Protein AF-A0A6P0DX65-F1 (afdb_monomer_lite)

Radius of gyration: 18.02 Å; chains: 1; bounding box: 56×34×39 Å

Secondary structure (DSSP, 8-state):
---TTTT-HHHHHHHHHHHHHHHHHHHHHHHHHHTT----THHHHHHHHHHHHHHHHHTT--HHHHHHHHHHHHHHHHHHHHHHHHHHT--HHHHHHHHHHHHHHHHHHHHTT-------HHHHSTTTS-GGGS--

Organism: Rhizobium leguminosarum (NCBI:txid384)

pLDDT: mean 90.41, std 7.24, range [59.22, 97.94]

Foldseek 3Di:
DDDPCCPDLLNVLVVVLVVVVVVVLVVVVVVCVVVVADAPQSVLLVLLLQLQLQLCVVVVDDNVVSVVVSVVSSVVLVVVLVCCCVVVVDHSVVSNVVNNVVSNVNSCVRNPPHDGDPDDCVVVCVVVPDDPPGSD

InterPro domains:
  IPR001851 ABC transporter, permease [PF02653] (12-113)

Sequence (136 aa):
VLSPVFLTGANLSNVLADLTEIALMALPMTLIIVAAEIDLSVASVLGASSALMGVLWHMGLPMPGVIALVLLFGMIAGLFNGLVIVKLNLPSLAVTIGTLALFRGLSYVLLGDQAVADFPPGYTAFGMDTLFGTFI

Structure (mmCIF, N/CA/C/O backbone):
data_AF-A0A6P0DX65-F1
#
_entry.id   AF-A0A6P0DX65-F1
#
loop_
_atom_site.group_PDB
_atom_site.id
_atom_site.type_symbol
_atom_site.label_atom_id
_atom_site.label_alt_id
_atom_site.label_comp_id
_atom_site.label_asym_id
_atom_site.label_entity_id
_atom_site.label_seq_id
_atom_site.pdbx_PDB_ins_code
_atom_site.Cartn_x
_atom_site.Cartn_y
_atom_site.Cartn_z
_atom_site.occupancy
_atom_site.B_iso_or_equiv
_atom_site.auth_seq_id
_atom_site.auth_comp_id
_atom_site.auth_asym_id
_atom_site.auth_atom_id
_atom_site.pdbx_PDB_model_num
ATOM 1 N N . VAL A 1 1 ? 36.667 7.093 6.466 1.00 72.56 1 VAL A N 1
ATOM 2 C CA . VAL A 1 1 ? 36.799 7.373 5.016 1.00 72.56 1 VAL A CA 1
ATOM 3 C C . VAL A 1 1 ? 35.390 7.504 4.460 1.00 72.56 1 VAL A C 1
ATOM 5 O O . VAL A 1 1 ? 34.605 6.598 4.705 1.00 72.56 1 VAL A O 1
ATOM 8 N N . LEU A 1 2 ? 35.032 8.633 3.839 1.00 80.50 2 LEU A N 1
ATOM 9 C CA . LEU A 1 2 ? 33.709 8.815 3.224 1.00 80.50 2 LEU A CA 1
ATOM 10 C C . LEU A 1 2 ? 33.699 8.182 1.830 1.00 80.50 2 LEU A C 1
ATOM 12 O O . LEU A 1 2 ? 34.685 8.287 1.103 1.00 80.50 2 LEU A O 1
ATOM 16 N N . SER A 1 3 ? 32.600 7.513 1.480 1.00 88.69 3 SER A N 1
ATOM 17 C CA . SER A 1 3 ? 32.442 6.905 0.158 1.00 88.69 3 SER A CA 1
ATOM 18 C C . SER A 1 3 ? 32.349 7.998 -0.917 1.00 88.69 3 SER A C 1
ATOM 20 O O . SER A 1 3 ? 31.560 8.931 -0.747 1.00 88.69 3 SER A O 1
ATOM 22 N N . PRO A 1 4 ? 33.094 7.896 -2.033 1.00 87.06 4 PRO A N 1
ATOM 23 C CA . PRO A 1 4 ? 33.071 8.898 -3.100 1.00 87.06 4 PRO A CA 1
ATOM 24 C C . PRO A 1 4 ? 31.702 9.026 -3.788 1.00 87.06 4 PRO A C 1
ATOM 26 O O . PRO A 1 4 ? 31.438 10.045 -4.415 1.00 87.06 4 PRO A O 1
ATOM 29 N N . VAL A 1 5 ? 30.813 8.034 -3.642 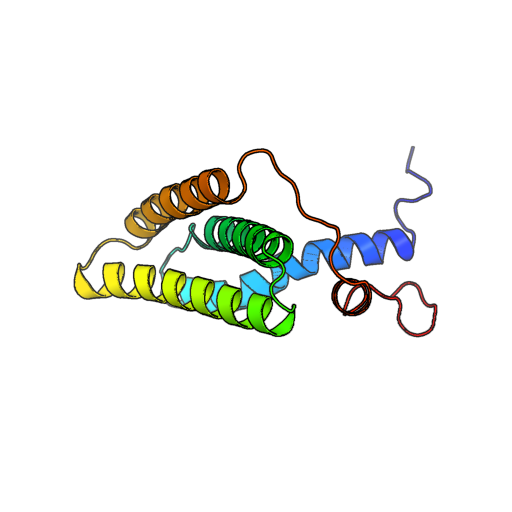1.00 88.50 5 VAL A N 1
ATOM 30 C CA . VAL A 1 5 ? 29.447 8.076 -4.196 1.00 88.50 5 VAL A CA 1
ATOM 31 C C . VAL A 1 5 ? 28.401 8.659 -3.237 1.00 88.50 5 VAL A C 1
ATOM 33 O O . VAL A 1 5 ? 27.273 8.902 -3.656 1.00 88.50 5 VAL A O 1
ATOM 36 N N . PHE A 1 6 ? 28.761 8.928 -1.974 1.00 88.94 6 PHE A N 1
ATOM 37 C CA . PHE A 1 6 ? 27.805 9.297 -0.921 1.0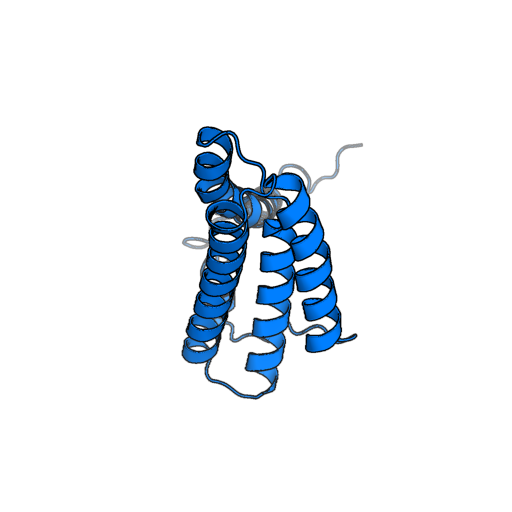0 88.94 6 PHE A CA 1
ATOM 38 C C . PHE A 1 6 ? 27.019 10.582 -1.228 1.00 88.94 6 PHE A C 1
ATOM 40 O O . PHE A 1 6 ? 25.798 10.598 -1.113 1.00 88.94 6 PHE A O 1
ATOM 47 N N . LEU A 1 7 ? 27.700 11.654 -1.646 1.00 89.00 7 LEU A N 1
ATOM 48 C CA . LEU A 1 7 ? 27.083 12.960 -1.921 1.00 89.00 7 LEU A CA 1
ATOM 49 C C . LEU A 1 7 ? 27.077 13.258 -3.426 1.00 89.00 7 LEU A C 1
ATOM 51 O O . LEU A 1 7 ? 27.553 14.294 -3.877 1.00 89.00 7 LEU A O 1
ATOM 55 N N . THR A 1 8 ? 26.594 12.303 -4.220 1.00 89.62 8 THR A N 1
ATOM 56 C CA . THR A 1 8 ? 26.422 12.471 -5.672 1.00 89.62 8 THR A CA 1
ATOM 57 C C . THR A 1 8 ? 24.958 12.739 -6.012 1.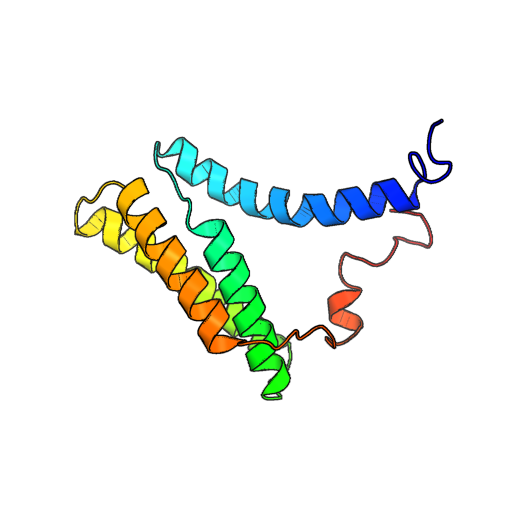00 89.62 8 THR A C 1
ATOM 59 O O . THR A 1 8 ? 24.070 12.268 -5.305 1.00 89.62 8 THR A O 1
ATOM 62 N N . GLY A 1 9 ? 24.698 13.471 -7.103 1.00 86.06 9 GLY A N 1
ATOM 63 C CA . GLY A 1 9 ? 23.330 13.733 -7.575 1.00 86.06 9 GLY A CA 1
ATOM 64 C C . GLY A 1 9 ? 22.547 12.442 -7.825 1.00 86.06 9 GLY A C 1
ATOM 65 O O . GLY A 1 9 ? 21.423 12.318 -7.363 1.00 86.06 9 GLY A O 1
ATOM 66 N N . ALA A 1 10 ? 23.184 11.442 -8.441 1.00 83.75 10 ALA A N 1
ATOM 67 C CA . ALA A 1 10 ? 22.590 10.122 -8.650 1.00 83.75 10 ALA A CA 1
ATOM 68 C C . ALA A 1 10 ? 22.205 9.424 -7.333 1.00 83.75 10 ALA A C 1
ATOM 70 O O . ALA A 1 10 ? 21.117 8.867 -7.224 1.00 83.75 10 ALA A O 1
ATOM 71 N N . ASN A 1 11 ? 23.072 9.474 -6.313 1.00 88.50 11 ASN A N 1
ATOM 72 C CA . ASN A 1 11 ? 22.749 8.889 -5.013 1.00 88.50 11 ASN A CA 1
ATOM 73 C C . ASN A 1 11 ? 21.609 9.642 -4.316 1.00 88.50 11 ASN A C 1
ATOM 75 O O . ASN A 1 11 ? 20.736 9.011 -3.731 1.00 88.50 11 ASN A O 1
ATOM 79 N N . LEU A 1 12 ? 21.590 10.976 -4.403 1.00 88.00 12 LEU A N 1
ATOM 80 C CA . LEU A 1 12 ? 20.503 11.778 -3.845 1.00 88.00 12 LEU A CA 1
ATOM 81 C C . LEU A 1 12 ? 19.159 11.406 -4.481 1.00 88.00 12 LEU A C 1
ATOM 83 O O . LEU A 1 12 ? 18.190 11.203 -3.759 1.00 88.00 12 LEU A O 1
ATOM 87 N N . SER A 1 13 ? 19.108 11.264 -5.801 1.00 86.50 13 SER A N 1
ATOM 88 C CA . SER A 1 13 ? 17.871 10.935 -6.512 1.00 86.50 13 SER A CA 1
ATOM 89 C C . SER A 1 13 ? 17.385 9.519 -6.247 1.00 86.50 13 SER A C 1
ATOM 91 O O . SER A 1 13 ? 16.193 9.334 -6.035 1.00 86.50 13 SER A O 1
ATOM 93 N N . ASN A 1 14 ? 18.294 8.545 -6.135 1.00 86.75 14 ASN A N 1
ATOM 94 C CA . ASN A 1 14 ? 17.934 7.196 -5.692 1.00 86.75 14 ASN A CA 1
ATOM 95 C C . ASN A 1 14 ? 17.325 7.218 -4.280 1.00 86.75 14 ASN A C 1
ATOM 97 O O . ASN A 1 14 ? 16.268 6.641 -4.053 1.00 86.75 14 ASN A O 1
ATOM 101 N N . VAL A 1 15 ? 17.938 7.953 -3.342 1.00 89.94 15 VAL A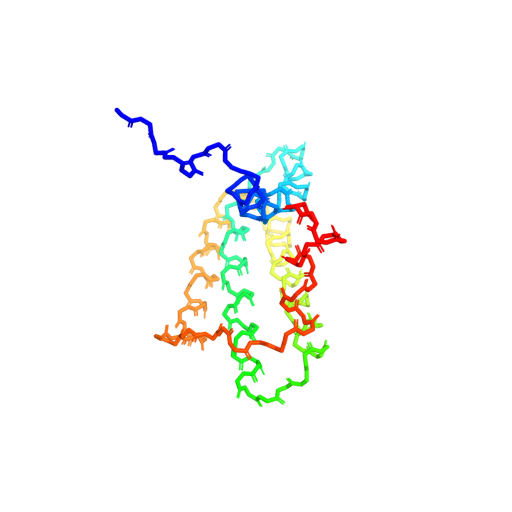 N 1
ATOM 102 C CA . VAL A 1 15 ? 17.399 8.092 -1.978 1.00 89.94 15 VAL A CA 1
ATOM 103 C C . VAL A 1 15 ? 16.038 8.792 -1.982 1.00 89.94 15 VAL A C 1
ATOM 105 O O . VAL A 1 15 ? 15.148 8.409 -1.228 1.00 89.94 15 VAL A O 1
ATOM 108 N N . LEU A 1 16 ? 15.845 9.816 -2.816 1.00 88.12 16 LEU A N 1
ATOM 109 C CA . LEU A 1 16 ? 14.552 10.491 -2.942 1.00 88.12 16 LEU A CA 1
ATOM 110 C C . LEU A 1 16 ? 13.480 9.575 -3.548 1.00 88.12 16 LEU A C 1
ATOM 112 O O . LEU A 1 16 ? 12.340 9.609 -3.082 1.00 88.12 16 LEU A O 1
ATOM 116 N N . ALA A 1 17 ? 13.828 8.742 -4.531 1.00 85.94 17 ALA A N 1
ATOM 117 C CA . ALA A 1 17 ? 12.920 7.750 -5.101 1.00 85.94 17 ALA A CA 1
ATOM 118 C C . ALA A 1 17 ? 12.460 6.745 -4.029 1.00 85.94 17 ALA A C 1
ATOM 120 O O . ALA A 1 17 ? 11.256 6.562 -3.849 1.00 85.94 17 ALA A O 1
ATOM 121 N N . ASP A 1 18 ? 13.390 6.216 -3.228 1.00 88.12 18 ASP A N 1
ATOM 122 C CA . ASP A 1 18 ? 13.080 5.309 -2.112 1.00 88.12 18 ASP A CA 1
ATOM 123 C C . ASP A 1 18 ? 12.192 5.981 -1.044 1.00 88.12 18 ASP A C 1
ATOM 125 O O . ASP A 1 18 ? 11.267 5.379 -0.496 1.00 88.12 18 ASP A O 1
ATOM 129 N N . LEU A 1 19 ? 12.432 7.265 -0.751 1.00 91.00 19 LEU A N 1
ATOM 130 C CA . LEU A 1 19 ? 11.625 8.025 0.209 1.00 91.00 19 LEU A CA 1
ATOM 131 C C . LEU A 1 19 ? 10.229 8.374 -0.313 1.00 91.00 19 LEU A C 1
ATOM 133 O O . LEU A 1 19 ? 9.320 8.589 0.491 1.00 91.00 19 LEU A O 1
ATOM 137 N N . THR A 1 20 ? 10.043 8.442 -1.631 1.00 89.50 20 THR A N 1
ATOM 138 C CA . THR A 1 20 ? 8.767 8.833 -2.243 1.00 89.50 20 THR A CA 1
ATOM 139 C C . THR A 1 20 ? 7.661 7.839 -1.896 1.00 89.50 20 THR A C 1
ATOM 141 O O . THR A 1 20 ? 6.546 8.254 -1.580 1.00 89.50 20 THR A O 1
ATOM 144 N N . GLU A 1 21 ? 7.971 6.541 -1.857 1.00 88.44 21 GLU A N 1
ATOM 145 C CA . GLU A 1 21 ? 7.032 5.493 -1.442 1.00 88.44 21 GLU A CA 1
ATOM 146 C C . GLU A 1 21 ? 6.490 5.747 -0.023 1.00 88.44 21 GLU A C 1
ATOM 148 O O . GLU A 1 21 ? 5.276 5.787 0.205 1.00 88.44 21 GLU A O 1
ATOM 153 N N . ILE A 1 22 ? 7.392 6.006 0.929 1.00 91.44 22 ILE A N 1
ATOM 154 C CA . ILE A 1 22 ? 7.042 6.279 2.328 1.00 91.44 22 ILE A CA 1
ATOM 155 C C . ILE A 1 22 ? 6.283 7.608 2.445 1.00 91.44 22 ILE A C 1
ATOM 157 O O . ILE A 1 22 ? 5.302 7.698 3.185 1.00 91.44 22 ILE A O 1
ATOM 161 N N . 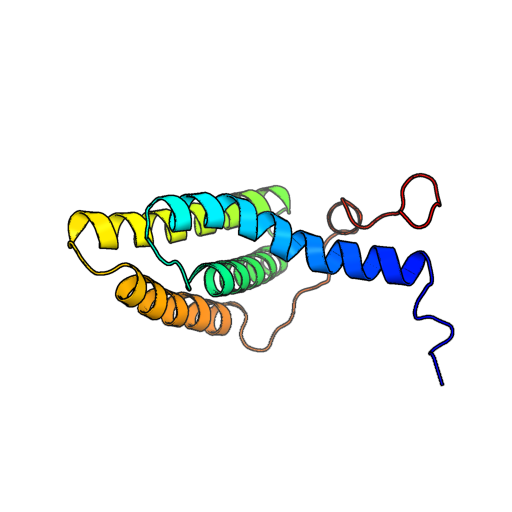ALA A 1 23 ? 6.699 8.636 1.702 1.00 92.69 23 ALA A N 1
ATOM 162 C CA . ALA A 1 23 ? 6.053 9.945 1.705 1.00 92.69 23 ALA A CA 1
ATOM 163 C C . ALA A 1 23 ? 4.603 9.879 1.198 1.00 92.69 23 ALA A C 1
ATOM 165 O O . ALA A 1 23 ? 3.716 10.481 1.804 1.00 92.69 23 ALA A O 1
ATOM 166 N N . LEU A 1 24 ? 4.340 9.111 0.135 1.00 92.06 24 LEU A N 1
ATOM 167 C CA . LEU A 1 24 ? 2.989 8.912 -0.394 1.00 92.06 24 LEU A CA 1
ATOM 168 C C . LEU A 1 24 ? 2.083 8.188 0.605 1.00 92.06 24 LEU A C 1
ATOM 170 O O . LEU A 1 24 ? 0.930 8.583 0.762 1.00 92.06 24 LEU A O 1
ATOM 174 N N . MET A 1 25 ? 2.598 7.180 1.316 1.00 92.19 25 MET A N 1
ATOM 175 C CA . MET A 1 25 ? 1.852 6.497 2.382 1.00 92.19 25 MET A CA 1
ATOM 176 C C . MET A 1 25 ? 1.621 7.384 3.611 1.00 92.19 25 MET A C 1
ATOM 178 O O . MET A 1 25 ? 0.593 7.261 4.280 1.00 92.19 25 MET A O 1
ATOM 182 N N . ALA A 1 26 ? 2.545 8.299 3.910 1.00 93.69 26 ALA A N 1
ATOM 183 C CA . ALA A 1 26 ? 2.415 9.204 5.045 1.00 93.69 26 ALA A CA 1
ATOM 184 C C . ALA A 1 26 ? 1.202 10.139 4.904 1.00 93.69 26 ALA A C 1
ATOM 186 O O . ALA A 1 26 ? 0.546 10.426 5.904 1.00 93.69 26 ALA A O 1
ATOM 187 N N . LEU A 1 27 ? 0.857 10.568 3.681 1.00 93.81 27 LEU A N 1
ATOM 188 C CA . LEU A 1 27 ? -0.275 11.468 3.420 1.00 93.81 27 LEU A CA 1
ATOM 189 C C . LEU A 1 27 ? -1.617 10.937 3.966 1.00 93.81 27 LEU A C 1
ATOM 191 O O . LEU A 1 27 ? -2.196 11.610 4.819 1.00 93.81 27 LEU A O 1
ATOM 195 N N . PRO A 1 28 ? -2.129 9.755 3.567 1.00 90.75 28 PRO A N 1
ATOM 196 C CA . PRO A 1 28 ? -3.359 9.214 4.143 1.00 90.75 28 PRO A CA 1
ATOM 197 C C . PRO A 1 28 ? -3.201 8.838 5.623 1.00 90.75 28 PRO A C 1
ATOM 199 O O . PRO A 1 28 ? -4.147 9.009 6.391 1.00 90.75 28 PRO A O 1
ATOM 202 N N . MET A 1 29 ? -2.012 8.404 6.058 1.00 93.44 29 MET A N 1
ATOM 203 C CA . MET A 1 29 ? -1.744 8.100 7.470 1.00 93.44 29 MET A CA 1
ATOM 204 C C . MET A 1 29 ? -1.904 9.320 8.380 1.00 93.44 29 MET A C 1
ATOM 206 O O . MET A 1 29 ? -2.355 9.174 9.516 1.00 93.44 29 MET A O 1
ATOM 210 N N . THR A 1 30 ? -1.605 10.530 7.893 1.00 94.50 30 THR A N 1
ATOM 211 C CA . THR A 1 30 ? -1.842 11.754 8.673 1.00 94.50 30 THR A CA 1
ATOM 212 C C . THR A 1 30 ? -3.307 11.903 9.082 1.00 94.50 30 THR A C 1
ATOM 214 O O . THR A 1 30 ? -3.581 12.261 10.224 1.00 94.50 30 THR A O 1
ATOM 217 N N . LEU A 1 31 ? -4.250 11.561 8.198 1.00 92.31 31 LEU A N 1
ATOM 218 C CA . LEU A 1 31 ? -5.684 11.645 8.481 1.00 92.31 31 LEU A CA 1
ATOM 219 C C . LEU A 1 31 ? -6.101 10.650 9.571 1.00 92.31 31 LEU A C 1
ATOM 221 O O . LEU A 1 31 ? -6.903 10.992 10.437 1.00 92.31 31 LEU A O 1
ATOM 225 N N . ILE A 1 32 ? -5.519 9.448 9.559 1.00 92.50 32 ILE A N 1
ATOM 226 C CA . ILE A 1 32 ? -5.766 8.405 10.566 1.00 92.50 32 ILE A CA 1
ATOM 227 C C . ILE A 1 32 ? -5.254 8.860 11.940 1.00 92.50 32 ILE A C 1
ATOM 229 O O . ILE A 1 32 ? -5.977 8.775 12.930 1.00 92.50 32 ILE A O 1
ATOM 233 N N . ILE A 1 33 ? -4.045 9.426 11.990 1.00 93.75 33 ILE A N 1
ATOM 234 C CA . ILE A 1 33 ? -3.450 9.936 13.234 1.00 93.75 33 ILE A CA 1
ATOM 235 C C . ILE A 1 33 ? -4.255 11.118 13.787 1.00 93.75 33 ILE A C 1
ATOM 237 O O . ILE A 1 33 ? -4.474 11.202 14.993 1.00 93.75 33 ILE A O 1
ATOM 241 N N . VAL A 1 34 ? -4.728 12.025 12.923 1.00 95.94 34 VAL A N 1
ATOM 242 C CA . VAL A 1 34 ? -5.591 13.149 13.329 1.00 95.94 34 VAL A CA 1
ATOM 243 C C . VAL A 1 34 ? -6.909 12.653 13.931 1.00 95.94 34 VAL A C 1
ATOM 245 O O . VAL A 1 34 ? -7.421 13.273 14.861 1.00 95.94 34 VAL A O 1
ATOM 248 N N . ALA A 1 35 ? -7.427 11.515 13.464 1.00 91.75 35 ALA A N 1
ATOM 249 C CA . ALA A 1 35 ? -8.586 10.850 14.057 1.00 91.75 35 ALA A CA 1
ATOM 250 C C . ALA A 1 35 ? -8.282 10.136 15.394 1.00 91.75 35 ALA A C 1
ATOM 252 O O . ALA A 1 35 ? -9.176 9.511 15.954 1.00 91.75 35 ALA A O 1
ATOM 253 N N . ALA A 1 36 ? -7.054 10.254 15.917 1.00 92.62 36 ALA A N 1
ATOM 254 C CA . ALA A 1 36 ? -6.545 9.547 17.093 1.00 92.62 36 ALA A CA 1
ATOM 255 C C . ALA A 1 36 ? -6.544 8.013 16.953 1.00 92.62 36 ALA A C 1
ATOM 257 O O . ALA A 1 36 ? -6.533 7.295 17.952 1.00 92.62 36 ALA A O 1
ATOM 258 N N . GLU A 1 37 ? -6.501 7.521 15.714 1.00 92.81 37 GLU A N 1
ATOM 259 C CA . GLU A 1 37 ? -6.428 6.099 15.400 1.00 92.81 37 GLU A CA 1
ATOM 260 C C . GLU A 1 37 ? -5.008 5.703 14.968 1.00 92.81 37 GLU A C 1
ATOM 262 O O . GLU A 1 37 ? -4.170 6.529 14.597 1.00 92.81 37 GLU A O 1
ATOM 267 N N . ILE A 1 38 ? -4.731 4.402 15.008 1.00 91.62 38 ILE A N 1
ATOM 268 C CA . ILE A 1 38 ? -3.477 3.806 14.530 1.00 91.62 38 ILE A CA 1
ATOM 269 C C . ILE A 1 38 ? -3.777 2.771 13.443 1.00 91.62 38 ILE A C 1
ATOM 271 O O . ILE A 1 38 ? -4.639 1.913 13.648 1.00 91.62 38 ILE A O 1
ATOM 275 N N . ASP A 1 39 ? -3.015 2.811 12.342 1.00 92.00 39 ASP A N 1
ATOM 276 C CA . ASP A 1 39 ? -3.056 1.816 11.265 1.00 92.00 39 ASP A CA 1
ATOM 277 C C . ASP A 1 39 ? -1.676 1.201 10.984 1.00 92.00 39 ASP A C 1
ATOM 279 O O . ASP A 1 39 ? -0.839 1.766 10.282 1.00 92.00 39 ASP A O 1
ATOM 283 N N . LEU A 1 40 ? -1.435 0.009 11.540 1.00 91.56 40 LEU A N 1
ATOM 284 C CA . LEU A 1 40 ? -0.235 -0.785 11.246 1.00 91.56 40 LEU A CA 1
ATOM 285 C C . LEU A 1 40 ? -0.335 -1.540 9.913 1.00 91.56 40 LEU A C 1
ATOM 287 O O . LEU A 1 40 ? 0.681 -1.984 9.379 1.00 91.56 40 LEU A O 1
ATOM 291 N N . SER A 1 41 ? -1.541 -1.725 9.377 1.00 93.06 41 SER A N 1
ATOM 292 C CA . SER A 1 41 ? -1.785 -2.615 8.244 1.00 93.06 41 SER A CA 1
ATOM 293 C C . SER A 1 41 ? -1.304 -2.036 6.910 1.00 93.06 41 SER A C 1
ATOM 295 O O . SER A 1 41 ? -1.070 -2.808 5.981 1.00 93.06 41 SER A O 1
ATOM 297 N N . VAL A 1 42 ? -1.060 -0.723 6.812 1.00 92.56 42 VAL A N 1
ATOM 298 C CA . VAL A 1 42 ? -0.637 -0.043 5.570 1.00 92.56 42 VAL A CA 1
ATOM 299 C C . VAL A 1 42 ? 0.561 -0.720 4.901 1.00 92.56 42 VAL A C 1
ATOM 301 O O . VAL A 1 42 ? 0.508 -1.015 3.709 1.00 92.56 42 VAL A O 1
ATOM 304 N N . ALA A 1 43 ? 1.599 -1.070 5.666 1.00 91.81 43 ALA A N 1
ATOM 305 C CA . ALA A 1 43 ? 2.779 -1.747 5.121 1.00 91.81 43 ALA A CA 1
ATOM 306 C C . ALA A 1 43 ? 2.454 -3.146 4.559 1.00 91.81 43 ALA A C 1
ATOM 308 O O . ALA A 1 43 ? 3.002 -3.566 3.541 1.00 91.81 43 ALA A O 1
ATOM 309 N N . SER A 1 44 ? 1.536 -3.877 5.198 1.00 93.94 44 SER A N 1
ATOM 310 C CA . SER A 1 44 ? 1.094 -5.184 4.694 1.00 93.94 44 SER A CA 1
ATOM 311 C C . SER A 1 44 ? 0.150 -5.082 3.499 1.00 93.94 44 SER A C 1
ATOM 313 O O . SER A 1 44 ? 0.199 -5.945 2.628 1.00 93.94 44 SER A O 1
ATOM 315 N N . VAL A 1 45 ? -0.676 -4.032 3.425 1.00 95.50 45 VAL A N 1
ATOM 316 C CA . VAL A 1 45 ? -1.535 -3.762 2.266 1.00 95.50 45 VAL A CA 1
ATOM 317 C C . VAL A 1 45 ? -0.674 -3.401 1.065 1.00 95.50 45 VAL A C 1
ATOM 319 O O . VAL A 1 45 ? -0.934 -3.915 -0.019 1.00 95.50 45 VAL A O 1
ATOM 322 N N . LEU A 1 46 ? 0.379 -2.600 1.255 1.00 94.44 46 LEU A N 1
ATOM 323 C CA . LEU A 1 46 ? 1.389 -2.339 0.231 1.00 94.44 46 LEU A CA 1
ATOM 324 C C . LEU A 1 46 ? 2.017 -3.653 -0.255 1.00 94.44 46 LEU A C 1
ATOM 326 O O . LEU A 1 46 ? 1.945 -3.954 -1.441 1.00 94.44 46 LEU A O 1
ATOM 330 N N . GLY A 1 47 ? 2.550 -4.479 0.653 1.00 93.75 47 GLY A N 1
ATOM 331 C CA . GLY A 1 47 ? 3.164 -5.761 0.287 1.00 93.75 47 GLY A CA 1
ATOM 332 C C . GLY A 1 47 ? 2.209 -6.714 -0.444 1.00 93.75 47 GLY A C 1
ATOM 333 O O . GLY A 1 47 ? 2.582 -7.319 -1.449 1.00 93.75 47 GLY A O 1
ATOM 334 N N . ALA A 1 48 ? 0.957 -6.817 0.010 1.00 95.56 48 ALA A N 1
ATOM 335 C CA . ALA A 1 48 ? -0.074 -7.616 -0.651 1.00 95.56 48 ALA A CA 1
ATOM 336 C C . ALA A 1 48 ? -0.472 -7.055 -2.021 1.00 95.56 48 ALA A C 1
ATOM 338 O O . ALA A 1 48 ? -0.679 -7.825 -2.956 1.00 95.56 48 ALA A O 1
ATOM 339 N N . SER A 1 49 ? -0.532 -5.731 -2.159 1.00 95.75 49 SER A N 1
ATOM 340 C CA . SER A 1 49 ? -0.814 -5.050 -3.427 1.00 95.75 49 SER A CA 1
ATOM 341 C C . SER A 1 49 ? 0.308 -5.274 -4.442 1.00 95.75 49 SER A C 1
ATOM 343 O O . SER A 1 49 ? 0.025 -5.584 -5.598 1.00 95.75 49 SER A O 1
ATOM 345 N N . SER A 1 50 ? 1.570 -5.210 -4.007 1.00 94.19 50 SER A N 1
ATOM 346 C CA . SER A 1 50 ? 2.743 -5.509 -4.839 1.00 94.19 50 SER A CA 1
ATOM 347 C C . SER A 1 50 ? 2.765 -6.973 -5.288 1.00 94.19 50 SER A C 1
ATOM 349 O O . SER A 1 50 ? 2.981 -7.261 -6.465 1.00 94.19 50 SER A O 1
ATOM 351 N N . ALA A 1 51 ? 2.466 -7.905 -4.378 1.00 95.56 51 ALA A N 1
ATOM 352 C CA . ALA A 1 51 ? 2.323 -9.323 -4.704 1.00 95.56 51 ALA A CA 1
ATOM 353 C C . ALA A 1 51 ? 1.200 -9.565 -5.726 1.00 95.56 51 ALA A C 1
ATOM 355 O O . ALA A 1 51 ? 1.404 -10.252 -6.726 1.00 95.56 51 ALA A O 1
ATOM 356 N N . LEU A 1 52 ? 0.030 -8.957 -5.511 1.00 96.19 52 LEU A N 1
ATOM 357 C CA . LEU A 1 52 ? -1.109 -9.056 -6.420 1.00 96.19 52 LEU A CA 1
ATOM 358 C C . LEU A 1 52 ? -0.778 -8.492 -7.809 1.00 96.19 52 LEU A C 1
ATOM 360 O O . LEU A 1 52 ? -1.119 -9.116 -8.810 1.00 96.19 52 LEU A O 1
ATOM 364 N N . MET A 1 53 ? -0.086 -7.352 -7.881 1.00 95.88 53 MET A N 1
ATOM 365 C CA . MET A 1 53 ? 0.374 -6.763 -9.141 1.00 95.88 53 MET A CA 1
ATOM 366 C C . MET A 1 53 ? 1.262 -7.736 -9.925 1.00 95.88 53 MET A C 1
ATOM 368 O O . MET A 1 53 ? 1.020 -7.952 -11.112 1.00 95.88 53 MET A O 1
ATOM 372 N N . GLY A 1 54 ? 2.242 -8.354 -9.258 1.00 94.75 54 GLY A N 1
ATOM 373 C CA . GLY A 1 54 ? 3.128 -9.342 -9.873 1.00 94.75 54 GLY A CA 1
ATOM 374 C C . GLY A 1 54 ? 2.375 -10.564 -10.402 1.00 94.75 54 GLY A C 1
ATOM 375 O O . GLY A 1 54 ? 2.565 -10.961 -11.550 1.00 94.75 54 GLY A O 1
ATOM 376 N N . VAL A 1 55 ? 1.458 -11.115 -9.602 1.00 95.19 55 VAL A N 1
ATOM 377 C CA . VAL A 1 55 ? 0.638 -12.271 -10.002 1.00 95.19 55 VAL A CA 1
ATOM 378 C C . VAL A 1 55 ? -0.241 -11.941 -11.208 1.00 95.19 55 VAL A C 1
ATOM 380 O O . VAL A 1 55 ? -0.244 -12.687 -12.185 1.00 95.19 55 VAL A O 1
ATOM 383 N N . LEU A 1 56 ? -0.962 -10.817 -11.181 1.00 95.88 56 LEU A N 1
ATOM 384 C CA . LEU A 1 56 ? -1.844 -10.420 -12.282 1.00 95.88 56 LEU A CA 1
ATOM 385 C C . LEU A 1 56 ? -1.063 -10.135 -13.574 1.00 95.88 56 LEU A C 1
ATOM 387 O O . LEU A 1 56 ? -1.542 -10.465 -14.659 1.00 95.88 56 LEU A O 1
ATOM 391 N N . TRP A 1 57 ? 0.141 -9.566 -13.464 1.00 95.50 57 TRP A N 1
ATOM 392 C CA . TRP A 1 57 ? 1.039 -9.374 -14.603 1.00 95.50 57 TRP A CA 1
ATOM 393 C C . TRP A 1 57 ? 1.478 -10.709 -15.214 1.00 95.50 57 TRP A C 1
ATOM 395 O O . TRP A 1 57 ? 1.307 -10.920 -16.413 1.00 95.50 57 TRP A O 1
ATOM 405 N N . HIS A 1 58 ? 1.946 -11.654 -14.393 1.00 93.25 58 HIS A N 1
ATOM 406 C CA . HIS A 1 58 ? 2.321 -12.999 -14.846 1.00 93.25 58 HIS A CA 1
ATOM 407 C C . HIS A 1 58 ? 1.148 -13.797 -15.433 1.00 93.25 58 HIS A C 1
ATOM 409 O O . HIS A 1 58 ? 1.345 -14.635 -16.310 1.00 93.25 58 HIS A O 1
ATOM 415 N N . MET A 1 59 ? -0.085 -13.523 -14.996 1.00 93.31 59 MET A N 1
ATOM 416 C CA . MET A 1 59 ? -1.300 -14.075 -15.607 1.00 93.31 59 MET A CA 1
ATOM 417 C C . MET A 1 59 ? -1.604 -13.491 -17.000 1.00 93.31 59 MET A C 1
ATOM 419 O O . MET A 1 59 ? -2.565 -13.915 -17.641 1.00 93.31 59 MET A O 1
ATOM 423 N N . GLY A 1 60 ? -0.807 -12.533 -17.482 1.00 93.88 60 GLY A N 1
ATOM 424 C CA . GLY A 1 60 ? -0.928 -11.937 -18.810 1.00 93.88 60 GLY A CA 1
ATOM 425 C C . GLY A 1 60 ? -1.985 -10.838 -18.910 1.00 93.88 60 GLY A C 1
ATOM 426 O O . GLY A 1 60 ? -2.410 -10.504 -20.019 1.00 93.88 60 GLY A O 1
ATOM 427 N N . LEU A 1 61 ? -2.445 -10.274 -17.785 1.00 96.19 61 LEU A N 1
ATOM 428 C CA . LEU A 1 61 ? -3.384 -9.155 -17.829 1.00 96.19 61 LEU A CA 1
ATOM 429 C C . LEU A 1 61 ? -2.692 -7.887 -18.357 1.00 96.19 61 LEU A C 1
ATOM 431 O O . LEU A 1 61 ? -1.543 -7.607 -18.009 1.00 96.19 61 LEU A O 1
ATOM 435 N N . PRO A 1 62 ? -3.400 -7.054 -19.143 1.00 95.56 62 PRO A N 1
ATOM 436 C CA . PRO A 1 62 ? -2.860 -5.775 -19.577 1.00 95.56 62 PRO A CA 1
ATOM 437 C C . PRO A 1 62 ? -2.656 -4.848 -18.372 1.00 95.56 62 PRO A C 1
ATOM 439 O O . PRO A 1 62 ? -3.517 -4.754 -17.493 1.00 95.56 62 PRO A O 1
ATOM 442 N N . MET A 1 63 ? -1.545 -4.106 -18.366 1.00 93.62 63 MET A N 1
ATOM 443 C CA . MET A 1 63 ? -1.125 -3.271 -17.234 1.00 93.62 63 MET A CA 1
ATOM 444 C C . MET A 1 63 ? -2.210 -2.305 -16.708 1.00 93.62 63 MET A C 1
ATOM 446 O O . MET A 1 63 ? -2.372 -2.223 -15.491 1.00 93.62 63 MET A O 1
ATOM 450 N N . PRO A 1 64 ? -3.031 -1.633 -17.547 1.00 95.06 64 PRO A N 1
ATOM 451 C CA . PRO A 1 64 ? -4.136 -0.811 -17.044 1.00 95.06 64 PRO A CA 1
ATOM 452 C C . PRO A 1 64 ? -5.157 -1.592 -16.202 1.00 95.06 64 PRO A C 1
ATOM 454 O O . PRO A 1 64 ? -5.662 -1.077 -15.206 1.00 95.06 64 PRO A O 1
ATOM 457 N N . GLY A 1 65 ? -5.440 -2.845 -16.574 1.00 96.69 65 GLY A N 1
ATOM 458 C CA . GLY A 1 65 ? -6.327 -3.728 -15.816 1.00 96.69 65 GLY A CA 1
ATOM 459 C C . GLY A 1 65 ? -5.710 -4.152 -14.486 1.00 96.69 65 GLY A C 1
ATOM 460 O O . GLY A 1 65 ? -6.394 -4.144 -13.466 1.00 96.69 65 GLY A O 1
ATOM 461 N N . VAL A 1 66 ? -4.405 -4.441 -14.480 1.00 96.94 66 VAL A N 1
ATOM 462 C CA . VAL A 1 66 ? -3.653 -4.739 -13.252 1.00 96.94 66 VAL A CA 1
ATOM 463 C C . VAL A 1 66 ? -3.715 -3.557 -12.280 1.00 96.94 66 VAL A C 1
ATOM 465 O O . VAL A 1 66 ? -4.097 -3.744 -11.128 1.00 96.94 66 VAL A O 1
ATOM 468 N N . ILE A 1 67 ? -3.428 -2.336 -12.750 1.00 95.38 67 ILE A N 1
ATOM 469 C CA . ILE A 1 67 ? -3.490 -1.114 -11.929 1.00 95.38 67 ILE A CA 1
ATOM 470 C C . ILE A 1 67 ? -4.886 -0.941 -11.321 1.00 95.38 67 ILE A C 1
ATOM 472 O O . ILE A 1 67 ? -5.013 -0.738 -10.115 1.00 95.38 67 ILE A O 1
ATOM 476 N N . ALA A 1 68 ? -5.943 -1.063 -12.131 1.00 97.44 68 ALA A N 1
ATOM 477 C CA . ALA A 1 68 ? -7.316 -0.906 -11.656 1.00 97.44 68 ALA A CA 1
ATOM 478 C C . ALA A 1 68 ? -7.685 -1.932 -10.569 1.00 97.44 68 ALA A C 1
ATOM 480 O O . ALA A 1 68 ? -8.291 -1.571 -9.559 1.00 97.44 68 ALA A O 1
ATOM 481 N N . LEU A 1 69 ? -7.297 -3.199 -10.747 1.00 97.81 69 LEU A N 1
ATOM 482 C CA . LEU A 1 69 ? -7.572 -4.268 -9.784 1.00 97.81 69 LEU A CA 1
ATOM 483 C C . LEU A 1 69 ? -6.791 -4.099 -8.477 1.00 97.81 69 LEU A C 1
ATOM 485 O O . LEU A 1 69 ? -7.345 -4.324 -7.403 1.00 97.81 69 LEU A O 1
ATOM 489 N N . VAL A 1 70 ? -5.532 -3.668 -8.551 1.00 96.94 70 VAL A N 1
ATOM 490 C CA . VAL A 1 70 ? -4.695 -3.430 -7.367 1.00 96.94 70 VAL A CA 1
ATOM 491 C C . VAL A 1 70 ? -5.207 -2.231 -6.565 1.00 96.94 70 VAL A C 1
ATOM 493 O O . VAL A 1 70 ? -5.324 -2.315 -5.342 1.00 96.94 70 VAL A O 1
ATOM 496 N N . LEU A 1 71 ? -5.608 -1.144 -7.235 1.00 96.38 71 LEU A N 1
ATOM 497 C CA . LEU A 1 71 ? -6.245 0.002 -6.576 1.00 96.38 71 LEU A CA 1
ATOM 498 C C . LEU A 1 71 ? -7.565 -0.390 -5.901 1.00 96.38 71 LEU A C 1
ATOM 500 O O . LEU A 1 71 ? -7.831 0.022 -4.770 1.00 96.38 71 LEU A O 1
ATOM 504 N N . LEU A 1 72 ? -8.377 -1.215 -6.568 1.00 97.94 72 LEU A N 1
ATOM 505 C CA . LEU A 1 72 ? -9.616 -1.737 -5.997 1.00 97.94 72 LEU A CA 1
ATOM 506 C C . LEU A 1 72 ? -9.343 -2.608 -4.763 1.00 97.94 72 LEU A C 1
ATOM 508 O O . LEU A 1 72 ? -10.034 -2.469 -3.756 1.00 97.94 72 LEU A O 1
ATOM 512 N N . PHE A 1 73 ? -8.321 -3.465 -4.806 1.00 97.25 73 PHE A N 1
ATOM 513 C CA . PHE A 1 73 ? -7.911 -4.276 -3.661 1.00 97.25 73 PHE A CA 1
ATOM 514 C C . PHE A 1 73 ? -7.510 -3.408 -2.460 1.00 97.25 73 PHE A C 1
ATOM 516 O O . PHE A 1 73 ? -8.031 -3.617 -1.365 1.00 97.25 73 PHE A O 1
ATOM 523 N N . GLY A 1 74 ? -6.658 -2.396 -2.663 1.00 95.62 74 GLY A N 1
ATOM 524 C CA . GLY A 1 74 ? -6.258 -1.469 -1.600 1.00 95.62 74 GLY A CA 1
ATOM 525 C C . GLY A 1 74 ? -7.445 -0.704 -1.002 1.00 95.62 74 GLY A C 1
ATOM 526 O O . GLY A 1 74 ? -7.563 -0.588 0.219 1.00 95.62 74 GLY A O 1
ATOM 527 N N . MET A 1 75 ? -8.381 -0.258 -1.848 1.00 95.62 75 MET A N 1
ATOM 528 C CA . MET A 1 75 ? -9.622 0.385 -1.406 1.00 95.62 75 MET A CA 1
ATOM 529 C C . MET A 1 75 ? -10.476 -0.552 -0.543 1.00 95.62 75 MET A C 1
ATOM 531 O O . MET A 1 75 ? -10.954 -0.148 0.517 1.00 95.62 75 MET A O 1
ATOM 535 N N . ILE A 1 76 ? -10.654 -1.806 -0.969 1.00 97.12 76 ILE A N 1
ATOM 536 C CA . ILE A 1 76 ? -11.421 -2.810 -0.220 1.00 97.12 76 ILE A CA 1
ATOM 537 C C . ILE A 1 76 ? -10.735 -3.136 1.110 1.00 97.12 76 ILE A C 1
ATOM 539 O O . ILE A 1 76 ? -11.418 -3.242 2.126 1.00 97.12 76 ILE A O 1
ATOM 543 N N . ALA A 1 77 ? -9.406 -3.255 1.131 1.00 95.50 77 ALA A N 1
ATOM 544 C CA . ALA A 1 77 ? -8.638 -3.512 2.347 1.00 95.50 77 ALA A CA 1
ATOM 545 C C . ALA A 1 77 ? -8.808 -2.385 3.382 1.00 95.50 77 ALA A C 1
ATOM 547 O O . ALA A 1 77 ? -9.128 -2.652 4.544 1.00 95.50 77 ALA A O 1
ATOM 548 N N . GLY A 1 78 ? -8.680 -1.125 2.954 1.00 93.12 78 GLY A N 1
ATOM 549 C CA . GLY A 1 78 ? -8.909 0.035 3.820 1.00 93.12 78 GLY A CA 1
ATOM 550 C C . GLY A 1 78 ? -10.358 0.126 4.307 1.00 93.12 78 GLY A C 1
ATOM 551 O O . GLY A 1 78 ? -10.609 0.333 5.496 1.00 93.12 78 GLY A O 1
ATOM 552 N N . LEU A 1 79 ? -11.325 -0.107 3.412 1.00 94.94 79 LEU A N 1
ATOM 553 C CA . LEU A 1 79 ? -12.745 -0.127 3.760 1.00 94.94 79 LEU A CA 1
ATOM 554 C C . LEU A 1 79 ? -13.066 -1.235 4.769 1.00 94.94 79 LEU A C 1
ATOM 556 O O . LEU A 1 79 ? -13.837 -1.008 5.698 1.00 94.94 79 LEU A O 1
ATOM 560 N N . PHE A 1 80 ? -12.475 -2.419 4.611 1.00 95.44 80 PHE A N 1
ATOM 561 C CA . PHE A 1 80 ? -12.641 -3.532 5.539 1.00 95.44 80 PHE A CA 1
ATOM 562 C C . PHE A 1 80 ? -12.182 -3.148 6.949 1.00 95.44 80 PHE A C 1
ATOM 564 O O . PHE A 1 80 ? -12.965 -3.283 7.889 1.00 95.44 80 PHE A O 1
ATOM 571 N N . ASN A 1 81 ? -10.973 -2.593 7.092 1.00 93.50 81 ASN A N 1
ATOM 572 C CA . ASN A 1 81 ? -10.474 -2.106 8.382 1.00 93.50 81 ASN A CA 1
ATOM 573 C C . ASN A 1 81 ? -11.424 -1.067 8.994 1.00 93.50 81 ASN A C 1
ATOM 575 O O . ASN A 1 81 ? -11.862 -1.230 10.133 1.00 93.50 81 ASN A O 1
ATOM 579 N N . GLY A 1 82 ? -11.796 -0.039 8.224 1.00 92.19 82 GLY A N 1
ATOM 580 C CA . GLY A 1 82 ? -12.680 1.026 8.699 1.00 92.19 82 GLY A CA 1
ATOM 581 C C . GLY A 1 82 ? -14.053 0.509 9.134 1.00 92.19 82 GLY A C 1
ATOM 582 O O . GLY A 1 82 ? -14.556 0.884 10.191 1.00 92.19 82 GLY A O 1
ATOM 583 N N . LEU A 1 83 ? -14.652 -0.406 8.368 1.00 95.31 83 LEU A N 1
ATOM 584 C CA . LEU A 1 83 ? -15.947 -0.995 8.705 1.00 95.31 83 LEU A CA 1
ATOM 585 C C . LEU A 1 83 ? -15.885 -1.874 9.952 1.00 95.31 83 LEU A C 1
ATOM 587 O O . LEU A 1 83 ? -16.813 -1.822 10.756 1.00 95.31 83 LEU A O 1
ATOM 591 N N . VAL A 1 84 ? -14.833 -2.676 10.117 1.00 95.25 84 VAL A N 1
ATOM 592 C CA . VAL A 1 84 ? -14.655 -3.533 11.298 1.00 95.25 84 VAL A CA 1
ATOM 593 C C . VAL A 1 84 ? -14.509 -2.675 12.553 1.00 95.25 84 VAL A C 1
ATOM 595 O O . VAL A 1 84 ? -15.189 -2.940 13.542 1.00 95.25 84 VAL A O 1
ATOM 598 N N . ILE A 1 85 ? -13.700 -1.616 12.493 1.00 94.06 85 ILE A N 1
ATOM 599 C CA . ILE A 1 85 ? -13.508 -0.677 13.607 1.00 94.06 85 ILE A CA 1
ATOM 600 C C . ILE A 1 85 ? -14.841 -0.009 13.972 1.00 94.06 85 ILE A C 1
ATOM 602 O O . ILE A 1 85 ? -15.295 -0.119 15.110 1.00 94.06 85 ILE A O 1
ATOM 606 N N . VAL A 1 86 ? -15.519 0.605 12.995 1.00 93.81 86 VAL A N 1
ATOM 607 C CA . VAL A 1 86 ? -16.744 1.388 13.234 1.00 93.81 86 VAL A CA 1
ATOM 608 C C . VAL A 1 86 ? -17.931 0.513 13.643 1.00 93.81 86 VAL A C 1
ATOM 610 O O . VAL A 1 86 ? -18.665 0.865 14.563 1.00 93.81 86 VAL A O 1
ATOM 613 N N . LYS A 1 87 ? -18.160 -0.627 12.975 1.00 95.56 87 LYS A N 1
ATOM 614 C CA . LYS A 1 87 ? -19.335 -1.470 13.258 1.00 95.56 87 LYS A CA 1
ATOM 615 C C . LYS A 1 87 ? -19.184 -2.297 14.524 1.00 95.56 87 LYS A C 1
ATOM 617 O O . LYS A 1 87 ? -20.183 -2.528 15.200 1.00 95.56 87 LYS A O 1
ATOM 622 N N . LEU A 1 88 ? -17.978 -2.781 14.819 1.00 94.50 88 LEU A N 1
ATOM 623 C CA . LEU A 1 88 ? -17.747 -3.660 15.966 1.00 94.50 88 LEU A CA 1
ATOM 624 C C . LEU A 1 88 ? -17.236 -2.907 17.203 1.00 94.50 88 LEU A C 1
ATOM 626 O O . LEU A 1 88 ? -17.085 -3.536 18.246 1.00 94.50 88 LEU A O 1
ATOM 630 N N . ASN A 1 89 ? -17.000 -1.588 17.110 1.00 92.69 89 ASN A N 1
ATOM 631 C CA . ASN A 1 89 ? -16.417 -0.768 18.183 1.00 92.69 89 ASN A CA 1
ATOM 632 C C . ASN A 1 89 ? -15.131 -1.388 18.756 1.00 92.69 89 ASN A C 1
ATOM 634 O O . ASN A 1 89 ? -14.909 -1.423 19.968 1.00 92.69 89 ASN A O 1
ATOM 638 N N . LEU A 1 90 ? -14.294 -1.930 17.871 1.00 93.25 90 LEU A N 1
ATOM 639 C CA . LEU A 1 90 ? -13.020 -2.527 18.254 1.00 93.25 90 LEU A CA 1
ATOM 640 C C . LEU A 1 90 ? -11.911 -1.469 18.229 1.00 93.25 90 LEU A C 1
ATOM 642 O O . LEU A 1 90 ? -11.919 -0.617 17.342 1.00 93.25 90 LEU A O 1
ATOM 646 N N . PRO A 1 91 ? -10.914 -1.547 19.129 1.00 92.81 91 PRO A N 1
ATOM 647 C CA . PRO A 1 91 ? -9.740 -0.680 19.060 1.00 92.81 91 PRO A CA 1
ATOM 648 C C . PRO A 1 91 ? -9.008 -0.837 17.717 1.00 92.81 91 PRO A C 1
ATOM 650 O O . PRO A 1 91 ? -8.708 -1.969 17.319 1.00 92.81 91 PRO A O 1
ATOM 653 N N . SER A 1 92 ? -8.656 0.266 17.040 1.00 93.38 92 SER A N 1
ATOM 654 C CA . SER A 1 92 ? -8.032 0.205 15.705 1.00 93.38 92 SER A CA 1
ATOM 655 C C . SER A 1 92 ? -6.724 -0.579 15.690 1.00 93.38 92 SER A C 1
ATOM 657 O O . SER A 1 92 ? -6.454 -1.324 14.751 1.00 93.38 92 SER A O 1
ATOM 659 N N . LEU A 1 93 ? -5.927 -0.467 16.754 1.00 94.12 93 LEU A N 1
ATOM 660 C CA . LEU A 1 93 ? -4.654 -1.166 16.883 1.00 94.12 93 LEU A CA 1
ATOM 661 C C . LEU A 1 93 ? -4.842 -2.690 16.859 1.00 94.12 93 LEU A C 1
ATOM 663 O O . LEU A 1 93 ? -4.077 -3.394 16.208 1.00 94.12 93 LEU A O 1
ATOM 667 N N . ALA A 1 94 ? -5.888 -3.209 17.509 1.00 94.69 94 ALA A N 1
ATOM 668 C CA . ALA A 1 94 ? -6.170 -4.643 17.507 1.00 94.69 94 ALA A CA 1
ATOM 669 C C . ALA A 1 94 ? -6.584 -5.130 16.111 1.00 94.69 94 ALA A C 1
ATOM 671 O O . ALA A 1 94 ? -6.090 -6.154 15.637 1.00 94.69 94 ALA A O 1
ATOM 672 N N . VAL A 1 95 ? -7.452 -4.370 15.433 1.00 95.38 95 VAL A N 1
ATOM 673 C CA . VAL A 1 95 ? -7.901 -4.690 14.071 1.00 95.38 95 VAL A CA 1
ATOM 674 C C . VAL A 1 95 ? -6.726 -4.656 13.099 1.00 95.38 95 VAL A C 1
ATOM 676 O O . VAL A 1 95 ? -6.531 -5.603 12.345 1.00 95.38 95 VAL A O 1
ATOM 679 N N . THR A 1 96 ? -5.904 -3.611 13.158 1.00 95.31 96 THR A N 1
ATOM 680 C CA . THR A 1 96 ? -4.819 -3.384 12.195 1.00 95.31 96 THR A CA 1
ATOM 681 C C . THR A 1 96 ? -3.631 -4.318 12.408 1.00 95.31 96 THR A C 1
ATOM 683 O O . THR A 1 96 ? -2.984 -4.682 11.433 1.00 95.31 96 THR A O 1
ATOM 686 N N . ILE A 1 97 ? -3.383 -4.814 13.627 1.00 95.56 97 ILE A N 1
ATOM 687 C CA . ILE A 1 97 ? -2.451 -5.935 13.861 1.00 95.56 97 ILE A CA 1
ATOM 688 C C . ILE A 1 97 ? -3.000 -7.237 13.262 1.00 95.56 97 ILE A C 1
ATOM 690 O O . ILE A 1 97 ? -2.259 -8.000 12.638 1.00 95.56 97 ILE A O 1
ATOM 694 N N . GLY A 1 98 ? -4.298 -7.502 13.433 1.00 95.44 98 GLY A N 1
ATOM 695 C CA 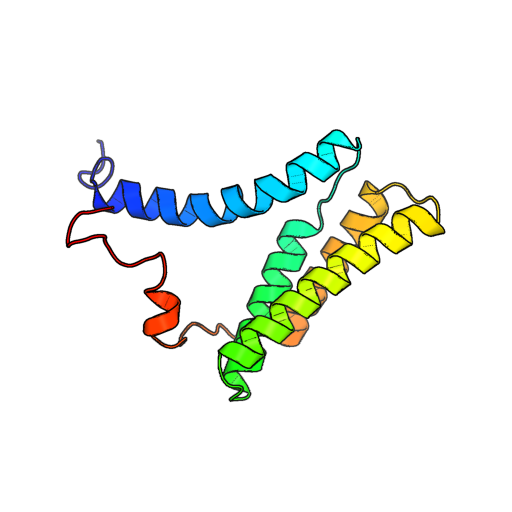. GLY A 1 98 ? -4.941 -8.681 12.854 1.00 95.44 98 GLY A CA 1
ATOM 696 C C . GLY A 1 98 ? -4.883 -8.668 11.327 1.00 95.44 98 GLY A C 1
ATOM 697 O O . GLY A 1 98 ? -4.502 -9.661 10.703 1.00 95.44 98 GLY A O 1
ATOM 698 N N . THR A 1 99 ? -5.195 -7.525 10.716 1.00 95.50 99 THR A N 1
ATOM 699 C CA . THR A 1 99 ? -5.154 -7.386 9.261 1.00 95.50 99 THR A CA 1
ATOM 700 C C . THR A 1 99 ? -3.741 -7.275 8.709 1.00 95.50 99 THR A C 1
ATOM 702 O O . THR A 1 99 ? -3.499 -7.787 7.619 1.00 95.50 99 THR A O 1
ATOM 705 N N . LEU A 1 100 ? -2.778 -6.769 9.487 1.00 95.31 100 LEU A N 1
ATOM 706 C CA . LEU A 1 100 ? -1.352 -6.872 9.169 1.00 95.31 100 LEU A CA 1
ATOM 707 C C . LEU A 1 100 ? -0.942 -8.328 8.912 1.00 95.31 100 LEU A C 1
ATOM 709 O O . LEU A 1 100 ? -0.333 -8.635 7.886 1.00 95.31 100 LEU A O 1
ATOM 713 N N . ALA A 1 101 ? -1.289 -9.233 9.832 1.00 95.19 101 ALA A N 1
ATOM 714 C CA . ALA A 1 101 ? -0.987 -10.653 9.687 1.00 95.19 101 ALA A CA 1
ATOM 715 C C . ALA A 1 101 ? -1.741 -11.282 8.502 1.00 95.19 101 ALA A C 1
ATOM 717 O O . ALA A 1 101 ? -1.158 -12.070 7.758 1.00 95.19 101 ALA A O 1
ATOM 718 N N . LEU A 1 102 ? -3.006 -10.903 8.295 1.00 95.50 102 LEU A N 1
ATOM 719 C CA . LEU A 1 102 ? -3.836 -11.394 7.192 1.00 95.50 102 LEU A CA 1
ATOM 720 C C . LEU A 1 102 ? -3.264 -11.016 5.823 1.00 95.50 102 LEU A C 1
ATOM 722 O O . LEU A 1 102 ? -3.051 -11.897 4.994 1.00 95.50 102 LEU A O 1
ATOM 726 N N . PHE A 1 103 ? -2.998 -9.731 5.574 1.00 95.69 103 PHE A N 1
ATOM 727 C CA . PHE A 1 103 ? -2.515 -9.266 4.271 1.00 95.69 103 PHE A CA 1
ATOM 728 C C . PHE A 1 103 ? -1.093 -9.743 3.995 1.00 95.69 103 PHE A C 1
ATOM 730 O O . PHE A 1 103 ? -0.778 -10.120 2.869 1.00 95.69 103 PHE A O 1
ATOM 737 N N . ARG A 1 104 ? -0.254 -9.830 5.031 1.00 93.44 104 ARG A N 1
ATOM 738 C CA . ARG A 1 104 ? 1.078 -10.427 4.912 1.00 93.44 104 ARG A CA 1
ATOM 739 C C . ARG A 1 104 ? 1.019 -11.929 4.616 1.00 93.44 104 ARG A C 1
ATOM 741 O O . ARG A 1 104 ? 1.797 -12.433 3.815 1.00 93.44 104 ARG A O 1
ATOM 748 N N . GLY A 1 105 ? 0.094 -12.660 5.235 1.00 93.75 105 GLY A N 1
ATOM 749 C CA . GLY A 1 105 ? -0.156 -14.059 4.888 1.00 93.75 105 GLY A CA 1
ATOM 750 C C . GLY A 1 105 ? -0.628 -14.199 3.441 1.00 93.75 105 GLY A C 1
ATOM 751 O O . GLY A 1 105 ? -0.108 -15.026 2.697 1.00 93.75 105 GLY A O 1
ATOM 752 N N . LEU A 1 106 ? -1.553 -13.335 3.018 1.00 93.56 106 LEU A N 1
ATOM 753 C CA . LEU A 1 106 ? -2.064 -13.304 1.652 1.00 93.56 106 LEU A CA 1
ATOM 754 C C . LEU A 1 106 ? -0.949 -13.036 0.633 1.00 93.56 106 LEU A C 1
ATOM 756 O O . LEU A 1 106 ? -0.889 -13.732 -0.374 1.00 93.56 106 LEU A O 1
ATOM 760 N N . SER A 1 107 ? -0.038 -12.094 0.899 1.00 92.31 107 SER A N 1
ATOM 761 C CA . SER A 1 107 ? 1.081 -11.808 -0.007 1.00 92.31 107 SER A CA 1
ATOM 762 C C . SER A 1 107 ? 1.985 -13.028 -0.204 1.00 92.31 107 SER A C 1
ATOM 764 O O . SER A 1 107 ? 2.365 -13.326 -1.334 1.00 92.31 107 SER A O 1
ATOM 766 N N . TYR A 1 108 ? 2.274 -13.771 0.873 1.00 91.75 108 TYR A N 1
ATOM 767 C CA . TYR A 1 108 ? 3.057 -15.008 0.791 1.00 91.75 108 TYR A CA 1
ATOM 768 C C . TYR A 1 108 ? 2.328 -16.125 0.044 1.00 91.75 108 TYR A C 1
ATOM 770 O O . TYR A 1 108 ? 2.967 -16.889 -0.666 1.00 91.75 108 TYR A O 1
ATOM 778 N N . VAL A 1 109 ? 1.004 -16.229 0.173 1.00 92.31 109 VAL A N 1
ATOM 779 C CA . VAL A 1 109 ? 0.220 -17.250 -0.543 1.00 92.31 109 VAL A CA 1
ATOM 780 C C . VAL A 1 109 ? 0.072 -16.913 -2.027 1.00 92.31 109 VAL A C 1
ATOM 782 O O . VAL A 1 109 ? 0.128 -17.812 -2.858 1.00 92.31 109 VAL A O 1
ATOM 785 N N . LEU A 1 110 ? -0.124 -15.635 -2.363 1.00 90.44 110 LEU A N 1
ATOM 786 C CA . LEU A 1 110 ? -0.324 -15.188 -3.741 1.00 90.44 110 LEU A CA 1
ATOM 787 C C . LEU A 1 110 ? 0.953 -15.307 -4.572 1.00 90.44 110 LEU A C 1
ATOM 789 O O . LEU A 1 110 ? 0.916 -15.863 -5.666 1.00 90.44 110 LEU A O 1
ATOM 793 N N . LEU A 1 111 ? 2.060 -14.760 -4.066 1.00 88.50 111 LEU A N 1
ATOM 794 C CA . LEU A 1 111 ? 3.311 -14.678 -4.817 1.00 88.50 111 LEU A CA 1
ATOM 795 C C . LEU A 1 111 ? 4.245 -15.866 -4.538 1.00 88.50 111 LEU A C 1
ATOM 797 O O . LEU A 1 111 ? 5.061 -16.223 -5.384 1.00 88.50 111 LEU A O 1
ATOM 801 N N . GLY A 1 112 ? 4.112 -16.509 -3.375 1.00 86.81 112 GLY A N 1
ATOM 802 C CA . GLY A 1 112 ? 4.969 -17.624 -2.984 1.00 86.81 112 GLY A CA 1
ATOM 803 C C . GLY A 1 112 ? 6.425 -17.195 -2.820 1.00 86.81 112 GLY A C 1
ATOM 804 O O . GLY A 1 112 ? 6.736 -16.236 -2.114 1.00 86.81 112 GLY A O 1
ATOM 805 N N . ASP A 1 113 ? 7.313 -17.938 -3.472 1.00 84.44 113 ASP A N 1
ATOM 806 C CA . ASP A 1 113 ? 8.755 -17.699 -3.553 1.00 84.44 113 ASP A CA 1
ATOM 807 C C . ASP A 1 113 ? 9.166 -16.890 -4.796 1.00 84.44 113 ASP A C 1
ATOM 809 O O . ASP A 1 113 ? 10.355 -16.659 -5.021 1.00 84.44 113 ASP A O 1
ATOM 813 N N . GLN A 1 114 ? 8.198 -16.464 -5.609 1.00 85.81 114 GLN A N 1
ATOM 814 C CA . GLN A 1 114 ? 8.456 -15.754 -6.853 1.00 85.81 114 GLN A CA 1
ATOM 815 C C . GLN A 1 114 ? 8.693 -14.261 -6.604 1.00 85.81 114 GLN A C 1
ATOM 817 O O . GLN A 1 114 ? 8.164 -13.663 -5.669 1.00 85.81 114 GLN A O 1
ATOM 822 N N . ALA A 1 115 ? 9.469 -13.635 -7.483 1.00 86.06 115 ALA A N 1
ATOM 823 C CA . ALA A 1 115 ? 9.619 -12.188 -7.543 1.00 86.06 115 ALA A CA 1
ATOM 824 C C . ALA A 1 115 ? 9.388 -11.740 -8.985 1.00 86.06 115 ALA A C 1
ATOM 826 O O . ALA A 1 115 ? 10.056 -12.217 -9.901 1.00 86.06 115 ALA A O 1
ATOM 827 N N . VAL A 1 116 ? 8.429 -10.836 -9.176 1.00 88.25 116 VAL A N 1
ATOM 828 C CA . VAL A 1 116 ? 8.050 -10.310 -10.491 1.00 88.25 116 VAL A CA 1
ATOM 829 C C . VAL A 1 116 ? 8.549 -8.876 -10.590 1.00 88.25 116 VAL A C 1
ATOM 831 O O . VAL A 1 116 ? 8.184 -8.037 -9.767 1.00 88.25 116 VAL A O 1
ATOM 834 N N . ALA A 1 117 ? 9.411 -8.612 -11.568 1.00 87.38 117 ALA A N 1
ATOM 835 C CA . ALA A 1 117 ? 10.049 -7.308 -11.767 1.00 87.38 117 ALA A CA 1
ATOM 836 C C . ALA A 1 117 ? 10.198 -6.925 -13.253 1.00 87.38 117 ALA A C 1
ATOM 838 O O . ALA A 1 117 ? 10.775 -5.891 -13.577 1.00 87.38 117 ALA A O 1
ATOM 839 N N . ASP A 1 118 ? 9.671 -7.738 -14.166 1.00 91.00 118 ASP A N 1
ATOM 840 C CA . ASP A 1 118 ? 9.739 -7.587 -15.622 1.00 91.00 118 ASP A CA 1
ATOM 841 C C . ASP A 1 118 ? 8.568 -6.753 -16.179 1.00 91.00 118 ASP A C 1
ATOM 843 O O . ASP A 1 118 ? 7.981 -7.057 -17.218 1.00 91.00 118 ASP A O 1
ATOM 847 N N . PHE A 1 119 ? 8.210 -5.675 -15.478 1.00 91.38 119 PHE A N 1
ATOM 848 C CA . PHE A 1 119 ? 7.142 -4.773 -15.906 1.00 91.38 119 PHE A CA 1
ATOM 849 C C . PHE A 1 119 ? 7.563 -3.940 -17.132 1.00 91.38 119 PHE A C 1
ATOM 851 O O . PHE A 1 119 ? 8.752 -3.651 -17.310 1.00 91.38 119 PHE A O 1
ATOM 858 N N . PRO A 1 120 ? 6.616 -3.496 -17.985 1.00 89.19 120 PRO A N 1
ATOM 859 C CA . PRO A 1 120 ? 6.973 -2.787 -19.209 1.00 89.19 120 PRO A CA 1
ATOM 860 C C . PRO A 1 120 ? 7.700 -1.458 -18.919 1.00 89.19 120 PRO A C 1
ATOM 862 O O . PRO A 1 120 ? 7.233 -0.694 -18.067 1.00 89.19 120 PRO A O 1
ATOM 865 N N . PRO A 1 121 ? 8.762 -1.110 -19.679 1.00 85.62 121 PRO A N 1
ATOM 866 C CA . PRO A 1 121 ? 9.582 0.079 -19.429 1.00 85.62 121 PRO A CA 1
ATOM 867 C C . PRO A 1 121 ? 8.802 1.391 -19.353 1.00 85.62 121 PRO A C 1
ATOM 869 O O . PRO A 1 121 ? 9.154 2.270 -18.582 1.00 85.62 121 PRO A O 1
ATOM 872 N N . GLY A 1 122 ? 7.711 1.529 -20.115 1.00 86.25 122 GLY A N 1
ATOM 873 C CA . GLY A 1 122 ? 6.882 2.738 -20.076 1.00 86.25 122 GLY A CA 1
ATOM 874 C C . GLY A 1 122 ? 6.228 3.005 -18.713 1.00 86.25 122 GLY A C 1
ATOM 875 O O . GLY A 1 122 ? 5.935 4.154 -18.405 1.00 86.25 122 GLY A O 1
ATOM 876 N N . TYR A 1 123 ? 6.023 1.970 -17.893 1.00 85.56 123 TYR A N 1
ATOM 877 C CA . TYR A 1 123 ? 5.458 2.101 -16.547 1.00 85.56 123 TYR A CA 1
ATOM 878 C C . TYR A 1 123 ? 6.534 2.220 -15.473 1.00 85.56 123 TYR A C 1
ATOM 880 O O . TYR A 1 123 ? 6.323 2.919 -14.492 1.00 85.56 123 TYR A O 1
ATOM 888 N N . THR A 1 124 ? 7.682 1.563 -15.652 1.00 84.62 124 THR A N 1
ATOM 889 C CA . THR A 1 124 ? 8.792 1.639 -14.691 1.00 84.62 124 THR A CA 1
ATOM 890 C C . THR A 1 124 ? 9.635 2.897 -14.866 1.00 84.62 124 THR A C 1
ATOM 892 O O . THR A 1 124 ? 10.176 3.393 -13.887 1.00 84.62 124 THR A O 1
ATOM 895 N N . ALA A 1 125 ? 9.709 3.455 -16.077 1.00 80.19 125 ALA A N 1
ATOM 896 C CA . ALA A 1 125 ? 10.340 4.748 -16.335 1.00 80.19 125 ALA A CA 1
ATOM 897 C C . ALA A 1 125 ? 9.478 5.923 -15.843 1.00 80.19 125 ALA A C 1
ATOM 899 O O . ALA A 1 125 ? 9.997 6.999 -15.547 1.00 80.19 125 ALA A O 1
ATOM 900 N N . PHE A 1 126 ? 8.160 5.733 -15.725 1.00 76.75 126 PHE A N 1
ATOM 901 C CA . PHE A 1 126 ? 7.261 6.767 -15.227 1.00 76.75 126 PHE A CA 1
ATOM 902 C C . PHE A 1 126 ? 7.564 7.076 -13.752 1.00 76.75 126 PHE A C 1
ATOM 904 O O . PHE A 1 126 ? 7.260 6.284 -12.865 1.00 76.75 126 PHE A O 1
ATOM 911 N N . GLY A 1 127 ? 8.172 8.237 -13.501 1.00 69.00 127 GLY A N 1
ATOM 912 C CA . GLY A 1 127 ? 8.573 8.683 -12.163 1.00 69.00 127 GLY A CA 1
ATOM 913 C C . GLY A 1 127 ? 9.963 8.223 -11.707 1.00 69.00 127 GLY A C 1
ATOM 914 O O . GLY A 1 127 ? 10.388 8.651 -10.640 1.00 69.00 127 GLY A O 1
ATOM 915 N N . MET A 1 128 ? 10.670 7.403 -12.498 1.00 73.00 128 MET A N 1
ATOM 916 C CA . MET A 1 128 ? 12.065 7.003 -12.232 1.00 73.00 128 MET A CA 1
ATOM 917 C C . MET A 1 128 ? 13.058 7.496 -13.289 1.00 73.00 128 MET A C 1
ATOM 919 O O . MET A 1 128 ? 14.266 7.427 -13.066 1.00 73.00 128 MET A O 1
ATOM 923 N N . ASP A 1 129 ? 12.577 7.963 -14.442 1.00 76.06 129 ASP A N 1
ATOM 924 C CA . ASP A 1 129 ? 13.443 8.550 -15.459 1.00 76.06 129 ASP A CA 1
ATOM 925 C C . ASP A 1 129 ? 13.857 9.975 -15.085 1.00 76.06 129 ASP A C 1
ATOM 927 O O . ASP A 1 129 ? 13.119 10.716 -14.432 1.00 76.06 129 ASP A O 1
ATOM 931 N N . THR A 1 130 ? 15.044 10.357 -15.540 1.00 73.75 130 THR A N 1
ATOM 932 C CA . THR A 1 130 ? 15.611 11.669 -15.235 1.00 73.75 130 THR A CA 1
ATOM 933 C C . THR A 1 130 ? 15.011 12.760 -16.111 1.00 73.75 130 THR A C 1
ATOM 935 O O . THR A 1 130 ? 14.907 12.651 -17.336 1.00 73.75 130 THR A O 1
ATOM 938 N N . LEU A 1 131 ? 14.657 13.878 -15.491 1.00 69.31 131 LEU A N 1
ATOM 939 C CA . LEU A 1 131 ? 14.187 15.069 -16.167 1.00 69.31 131 LEU A CA 1
ATOM 940 C C . LEU A 1 131 ? 15.327 15.671 -16.988 1.00 69.31 131 LEU A C 1
ATOM 942 O O . LEU A 1 131 ? 16.310 16.194 -16.457 1.00 69.31 131 LEU A O 1
ATOM 946 N N . PHE A 1 132 ? 15.167 15.625 -18.312 1.00 70.00 132 PHE A N 1
ATOM 947 C CA . PHE A 1 132 ? 16.031 16.299 -19.285 1.00 70.00 132 PHE A CA 1
ATOM 948 C C . PHE A 1 132 ? 17.527 15.941 -19.165 1.00 70.00 132 PHE A C 1
ATOM 950 O O . PHE A 1 132 ? 18.386 16.772 -19.460 1.00 70.00 132 PHE A O 1
ATOM 957 N N . GLY A 1 133 ? 17.850 14.716 -18.731 1.00 67.38 133 GLY A N 1
ATOM 958 C CA . GLY A 1 133 ? 19.233 14.256 -18.556 1.00 67.38 133 GLY A CA 1
ATOM 959 C C . GLY A 1 133 ? 19.956 14.877 -17.357 1.00 67.38 133 GLY A C 1
ATOM 960 O O . GLY A 1 133 ? 21.187 14.841 -17.291 1.00 67.38 133 GLY A O 1
ATOM 961 N N . THR A 1 134 ? 19.211 15.479 -16.425 1.00 74.50 134 THR A N 1
ATOM 962 C CA . THR A 1 134 ? 19.744 15.867 -15.115 1.00 74.50 134 THR A CA 1
ATOM 963 C C . THR A 1 134 ? 19.771 14.662 -14.176 1.00 74.50 134 THR A C 1
ATOM 965 O O . THR A 1 134 ? 19.420 13.561 -14.567 1.00 74.50 134 THR A O 1
ATOM 968 N N . PHE A 1 135 ? 20.242 14.823 -12.941 1.00 66.19 135 PHE A N 1
ATOM 969 C CA . PHE A 1 135 ? 20.136 13.737 -11.964 1.00 66.19 135 PHE A CA 1
ATOM 970 C C . PHE A 1 135 ? 18.753 13.675 -11.315 1.00 66.19 135 PHE A C 1
ATOM 972 O O . PHE A 1 135 ? 18.516 12.725 -10.590 1.00 66.19 135 PHE A O 1
ATOM 979 N N . ILE A 1 136 ? 17.883 14.668 -11.527 1.00 59.22 136 ILE A N 1
ATOM 980 C CA . ILE A 1 136 ? 16.549 14.793 -10.915 1.00 59.22 136 ILE A CA 1
ATOM 981 C C . ILE A 1 136 ? 15.522 14.098 -11.794 1.00 59.22 136 ILE A C 1
ATOM 983 O O . ILE A 1 136 ? 15.667 14.229 -13.027 1.00 59.22 136 ILE A O 1
#